Protein AF-A0A7J9Y4I8-F1 (afdb_monomer)

Nearest PDB structures (foldseek):
  4uig-assembly1_A  TM=9.750E-01  e=5.539E-05  Streptomyces lividans

Secondary structure (DSSP, 8-state):
-HHHHHHHTT--HHHHHHHHHHHHHHHHHHHHHHHHHHIIIIIHHHHHH-HHHHHHHHHHHHHHHHHHHH-

Solvent-accessible surface area (backbone atoms only — not comparable to full-atom values): 3979 Å² total; per-residue (Å²): 112,69,68,57,52,39,59,79,64,70,50,59,66,68,59,53,53,49,50,50,53,52,51,51,51,53,50,50,53,52,52,51,55,53,46,51,54,42,48,69,43,63,35,44,54,29,50,74,71,38,72,68,60,21,54,52,43,52,48,52,53,52,55,51,50,58,52,65,77,74,107

Radius of gyration: 18.14 Å; Cα contacts (8 Å, |Δi|>4): 26; chains: 1; bounding box: 37×18×48 Å

Mean predicted aligned error: 3.45 Å

Sequence (71 aa):
RGLQRMVDNDTYCIDILTQISAANRALQAVAVELLEGHLGHCVAEATAAGGEDARLKVKEASDAIARLVKS

Foldseek 3Di:
DVLVVCVVVVHDPVVSVVVVVVVLVVVLVVLVVVLVVLCVPVLVVQVVVDDPSNVVSVVVSVVSVVVSVVD

pLDDT: mean 95.62, std 3.76, range [73.0, 98.5]

Structure (mmCIF, N/CA/C/O backbone):
data_AF-A0A7J9Y4I8-F1
#
_entry.id   AF-A0A7J9Y4I8-F1
#
loop_
_atom_site.group_PDB
_atom_site.id
_atom_site.type_symbol
_atom_site.label_atom_id
_atom_site.label_alt_id
_atom_site.label_comp_id
_atom_site.label_asym_id
_atom_site.label_entity_id
_atom_site.label_seq_id
_atom_site.pdbx_PDB_ins_code
_atom_site.Cartn_x
_atom_site.Cartn_y
_atom_site.Cartn_z
_atom_site.occupancy
_atom_site.B_iso_or_equiv
_atom_site.auth_seq_id
_atom_site.auth_comp_id
_atom_site.auth_asym_id
_atom_site.auth_atom_id
_atom_site.pdbx_PDB_model_num
ATOM 1 N N . ARG A 1 1 ? -14.600 -8.116 7.865 1.00 81.12 1 ARG A N 1
ATOM 2 C CA . ARG A 1 1 ? -15.310 -8.954 8.869 1.00 81.12 1 ARG A CA 1
ATOM 3 C C . ARG A 1 1 ? -14.751 -8.809 10.293 1.00 81.12 1 ARG A C 1
ATOM 5 O O . ARG A 1 1 ? -15.559 -8.776 11.201 1.00 81.12 1 ARG A O 1
ATOM 12 N N . GLY A 1 2 ? -13.430 -8.708 10.520 1.00 94.38 2 GLY A N 1
ATOM 13 C CA . GLY A 1 2 ? -12.866 -8.498 11.873 1.00 94.38 2 GLY A CA 1
ATOM 14 C C . GLY A 1 2 ? -13.273 -7.166 12.518 1.00 94.38 2 GLY A C 1
ATOM 15 O O . GLY A 1 2 ? -13.962 -7.176 13.526 1.00 94.38 2 GLY A O 1
ATOM 16 N N . LEU A 1 3 ? -12.934 -6.042 11.877 1.00 96.38 3 LEU A N 1
ATOM 17 C CA . LEU A 1 3 ? -13.282 -4.691 12.351 1.00 96.38 3 LEU A CA 1
ATOM 18 C C . LEU A 1 3 ? -14.791 -4.475 12.505 1.00 96.38 3 LEU A C 1
ATOM 20 O O . LEU A 1 3 ? -15.234 -3.905 13.489 1.00 96.38 3 LEU A O 1
ATOM 24 N N . GLN A 1 4 ? -15.576 -4.987 11.555 1.00 97.19 4 GLN A N 1
ATOM 25 C CA . GLN A 1 4 ? -17.035 -4.883 11.586 1.00 97.19 4 GLN A CA 1
ATOM 26 C C . GLN A 1 4 ? -17.619 -5.513 12.859 1.00 97.19 4 GLN A C 1
ATOM 28 O O . GLN A 1 4 ? -18.369 -4.855 13.557 1.00 97.19 4 GLN A O 1
ATOM 33 N N . ARG A 1 5 ? -17.157 -6.713 13.248 1.00 98.00 5 ARG A N 1
ATOM 34 C CA 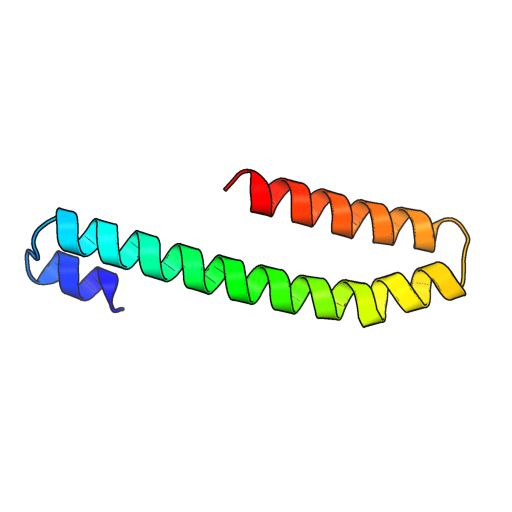. ARG A 1 5 ? -17.559 -7.326 14.525 1.00 98.00 5 ARG A CA 1
ATOM 35 C C . ARG A 1 5 ? -17.124 -6.524 15.749 1.00 98.00 5 ARG A C 1
ATOM 37 O O . ARG A 1 5 ? -17.812 -6.564 16.755 1.00 98.00 5 ARG A O 1
ATOM 44 N N . MET A 1 6 ? -15.974 -5.849 15.701 1.00 98.00 6 MET A N 1
ATOM 45 C CA . MET A 1 6 ? -15.536 -5.015 16.827 1.00 98.00 6 MET A CA 1
ATOM 46 C C . MET A 1 6 ? -16.480 -3.826 17.024 1.00 98.00 6 MET A C 1
ATOM 48 O O . MET A 1 6 ? -16.818 -3.511 18.159 1.00 98.00 6 MET A O 1
ATOM 52 N N . VAL A 1 7 ? -16.937 -3.217 15.925 1.00 97.75 7 VAL A N 1
ATOM 53 C CA . VAL A 1 7 ? -17.950 -2.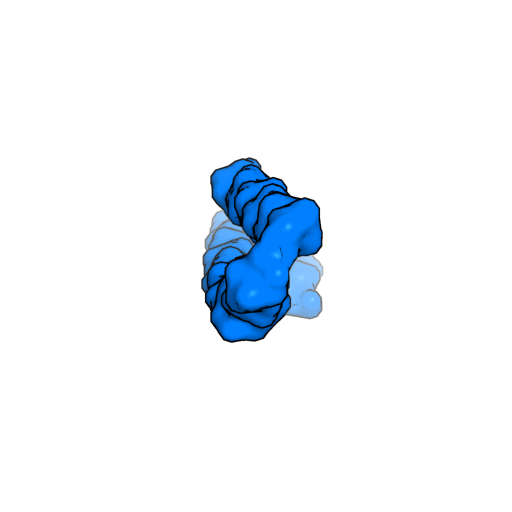153 15.948 1.00 97.75 7 VAL A CA 1
ATOM 54 C C . VAL A 1 7 ? -19.290 -2.693 16.444 1.00 97.75 7 VAL A C 1
ATOM 56 O O . VAL A 1 7 ? -19.851 -2.126 17.370 1.00 97.75 7 VAL A O 1
ATOM 59 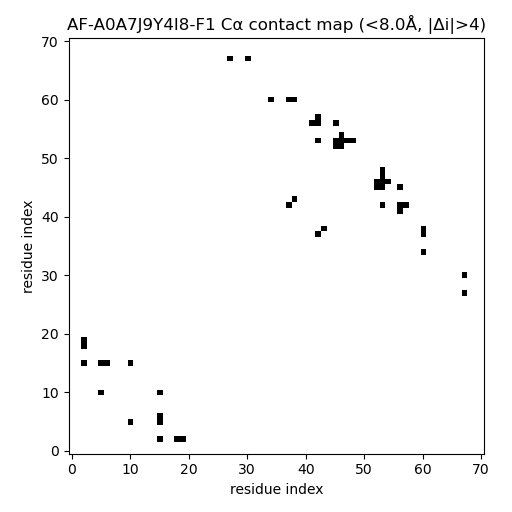N N . ASP A 1 8 ? -19.762 -3.814 15.891 1.00 98.25 8 ASP A N 1
ATOM 60 C CA . ASP A 1 8 ? -21.048 -4.419 16.273 1.00 98.25 8 ASP A CA 1
ATOM 61 C C . ASP A 1 8 ? -21.095 -4.832 17.760 1.00 98.25 8 ASP A C 1
ATOM 63 O O . ASP A 1 8 ? -22.167 -4.892 18.353 1.00 98.25 8 ASP A O 1
ATOM 67 N N . ASN A 1 9 ? -19.934 -5.117 18.361 1.00 98.06 9 ASN A N 1
ATOM 68 C CA . ASN A 1 9 ? -19.791 -5.503 19.766 1.00 98.06 9 ASN A CA 1
ATOM 69 C C . ASN A 1 9 ? -19.481 -4.320 20.708 1.00 98.06 9 ASN A C 1
ATOM 71 O O . ASN A 1 9 ? -19.063 -4.570 21.838 1.00 98.06 9 ASN A O 1
ATOM 75 N N . ASP A 1 10 ? -19.586 -3.067 20.249 1.00 97.12 10 ASP A N 1
ATOM 76 C CA . ASP A 1 10 ? -19.220 -1.866 21.023 1.00 97.12 10 ASP A CA 1
ATOM 77 C C . ASP A 1 10 ? -17.816 -1.964 21.661 1.00 97.12 10 ASP A C 1
ATOM 79 O O . ASP A 1 10 ? -17.570 -1.536 22.793 1.00 97.12 10 ASP A O 1
ATOM 83 N N . THR A 1 11 ? -16.863 -2.563 20.933 1.00 98.19 11 THR A N 1
ATOM 84 C CA . THR A 1 11 ? -15.469 -2.672 21.391 1.00 98.19 11 THR A CA 1
ATOM 85 C C . THR A 1 11 ? -14.886 -1.277 21.595 1.00 98.19 11 THR A C 1
ATOM 87 O O . THR A 1 11 ? -15.159 -0.359 20.820 1.00 98.19 11 THR A O 1
ATOM 90 N N . TYR A 1 12 ? -14.033 -1.118 22.609 1.00 98.50 12 TYR A N 1
ATOM 91 C CA . TYR A 1 12 ? -13.420 0.166 22.923 1.00 98.50 12 TYR A CA 1
ATOM 92 C C . TYR A 1 12 ? -12.727 0.783 21.699 1.00 98.50 12 TYR A C 1
ATOM 94 O O . TYR A 1 12 ? -11.932 0.137 21.011 1.00 98.50 12 TYR A O 1
ATOM 102 N N . CYS A 1 13 ? -13.017 2.058 21.431 1.00 98.38 13 CYS A N 1
ATOM 103 C CA . CYS A 1 13 ? -12.604 2.732 20.200 1.00 98.38 13 CYS A CA 1
ATOM 104 C C . CYS A 1 13 ? -11.088 2.669 19.954 1.00 98.38 13 CYS A C 1
ATOM 106 O O . CYS A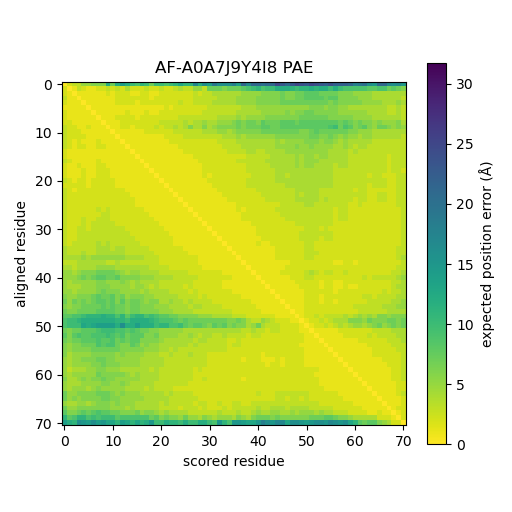 1 13 ? -10.655 2.543 18.809 1.00 98.38 13 CYS A O 1
ATOM 108 N N . ILE A 1 14 ? -10.272 2.724 21.012 1.00 98.31 14 ILE A N 1
ATOM 109 C CA . ILE A 1 14 ? -8.807 2.667 20.892 1.00 98.31 14 ILE A CA 1
ATOM 110 C C . ILE A 1 14 ? -8.329 1.295 20.399 1.00 98.31 14 ILE A C 1
ATOM 112 O O . ILE A 1 14 ? -7.380 1.224 19.615 1.00 98.31 14 ILE A O 1
ATOM 116 N N . ASP A 1 15 ? -9.014 0.212 20.763 1.00 98.25 15 ASP A N 1
ATOM 117 C CA . ASP A 1 15 ? -8.676 -1.133 20.290 1.00 98.25 15 ASP A CA 1
ATOM 118 C C . ASP A 1 15 ? -9.032 -1.291 18.808 1.00 98.25 15 ASP A C 1
ATOM 120 O O . ASP A 1 15 ? -8.267 -1.870 18.035 1.00 98.25 15 ASP A O 1
ATOM 124 N N . ILE A 1 16 ? -10.150 -0.696 18.374 1.00 98.38 16 ILE A N 1
ATOM 125 C CA . ILE A 1 16 ? -10.528 -0.638 16.955 1.00 98.38 16 ILE A CA 1
ATOM 126 C C . ILE A 1 16 ? -9.467 0.130 16.155 1.00 98.38 16 ILE A C 1
ATOM 128 O O . ILE A 1 16 ? -9.002 -0.364 15.127 1.00 98.38 16 ILE A O 1
ATOM 132 N N . LEU A 1 17 ? -9.032 1.302 16.632 1.00 98.19 17 LEU A N 1
ATOM 133 C CA . LEU A 1 17 ? -7.974 2.090 15.984 1.00 98.19 17 LEU A CA 1
ATOM 134 C C . LEU A 1 17 ? -6.632 1.344 15.939 1.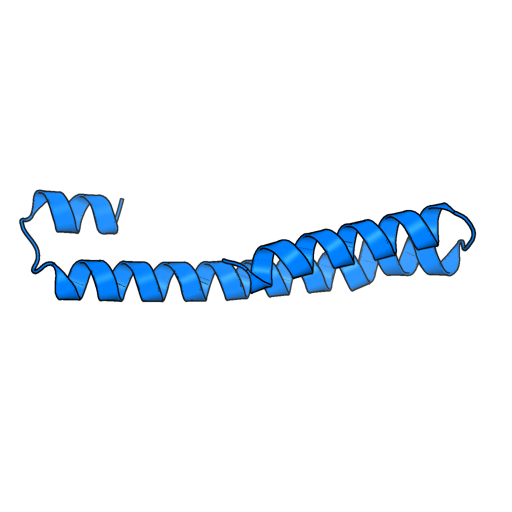00 98.19 17 LEU A C 1
ATOM 136 O O . LEU A 1 17 ? -5.910 1.4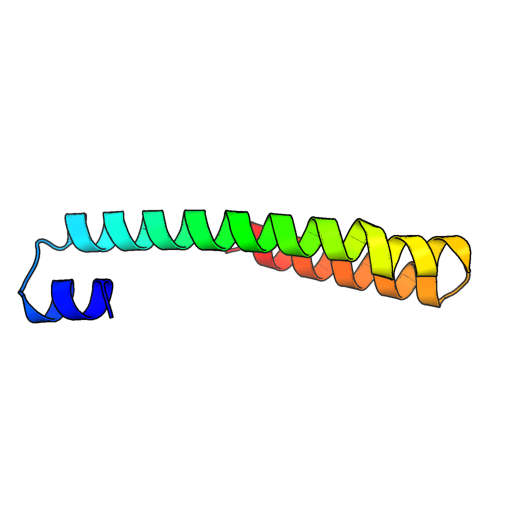12 14.938 1.00 98.19 17 LEU A O 1
ATOM 140 N N . THR A 1 18 ? -6.314 0.585 16.988 1.00 98.25 18 THR A N 1
ATOM 141 C CA . THR A 1 18 ? -5.129 -0.281 17.031 1.00 98.25 18 THR A CA 1
ATOM 142 C C . THR A 1 18 ? -5.218 -1.373 15.966 1.00 98.25 18 THR A C 1
ATOM 144 O O . THR A 1 18 ? -4.273 -1.570 15.199 1.00 98.25 18 THR A O 1
ATOM 147 N N . GLN A 1 19 ? -6.374 -2.029 15.838 1.00 98.00 19 GLN A N 1
ATOM 148 C CA . GLN A 1 19 ? -6.595 -3.057 14.823 1.00 98.00 19 GLN A CA 1
ATOM 149 C C . GLN A 1 19 ? -6.573 -2.490 13.395 1.00 98.00 19 GLN A C 1
ATOM 151 O O . GLN A 1 19 ? -6.043 -3.138 12.491 1.00 98.00 19 GLN A O 1
ATOM 156 N N . ILE A 1 20 ? -7.104 -1.282 13.177 1.00 97.69 20 ILE A N 1
ATOM 157 C CA . ILE A 1 20 ? -7.000 -0.571 11.892 1.00 97.69 20 ILE A CA 1
ATOM 158 C C . ILE A 1 20 ? -5.530 -0.315 11.556 1.00 97.69 20 ILE A C 1
ATOM 160 O O . ILE A 1 20 ? -5.085 -0.620 10.451 1.00 97.69 20 ILE A O 1
ATOM 164 N N . SER A 1 21 ? -4.755 0.181 12.519 1.00 97.38 21 SER A N 1
ATOM 165 C CA . SER A 1 21 ? -3.326 0.444 12.329 1.00 97.38 21 SER A CA 1
ATOM 166 C C . SER A 1 21 ? -2.549 -0.834 11.998 1.00 97.38 21 SER A C 1
ATOM 168 O O . SER A 1 21 ? -1.679 -0.820 11.128 1.00 97.38 21 SER A O 1
ATOM 170 N N . ALA A 1 22 ? -2.880 -1.954 12.646 1.00 97.56 22 ALA A N 1
ATOM 171 C CA . ALA A 1 22 ? -2.292 -3.257 12.343 1.00 97.56 22 ALA A CA 1
ATOM 172 C C . ALA A 1 22 ? -2.649 -3.736 10.926 1.00 97.56 22 ALA A C 1
ATOM 174 O O . ALA A 1 22 ? -1.772 -4.188 10.188 1.00 97.56 22 ALA A O 1
ATOM 175 N N . ALA A 1 23 ? -3.913 -3.588 10.519 1.00 97.12 23 ALA A N 1
ATOM 176 C CA . ALA A 1 23 ? -4.358 -3.932 9.172 1.00 97.12 23 ALA A CA 1
AT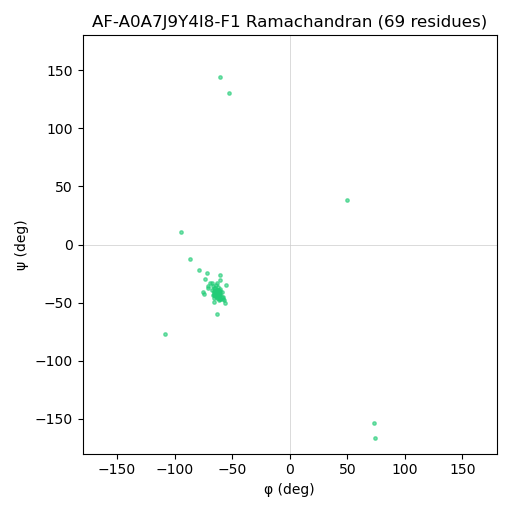OM 177 C C . ALA A 1 23 ? -3.652 -3.083 8.103 1.00 97.12 23 ALA A C 1
ATOM 179 O O . ALA A 1 23 ? -3.173 -3.631 7.114 1.00 97.12 23 ALA A O 1
ATOM 180 N N . ASN A 1 24 ? -3.512 -1.773 8.326 1.00 95.81 24 ASN A N 1
ATOM 181 C CA . ASN A 1 24 ? -2.799 -0.883 7.410 1.00 95.81 24 ASN A CA 1
ATOM 182 C C . ASN A 1 24 ? -1.331 -1.295 7.244 1.00 95.81 24 ASN A C 1
ATOM 184 O O . ASN A 1 24 ? -0.850 -1.374 6.118 1.00 95.81 24 ASN A O 1
ATOM 188 N N . ARG A 1 25 ? -0.635 -1.638 8.337 1.00 96.38 25 ARG A N 1
ATOM 189 C CA . ARG A 1 25 ? 0.754 -2.132 8.274 1.00 96.38 25 ARG A CA 1
ATOM 190 C C . ARG A 1 25 ? 0.874 -3.430 7.478 1.00 96.38 25 ARG A C 1
ATOM 192 O O . ARG A 1 25 ? 1.794 -3.573 6.680 1.00 96.38 25 ARG A O 1
ATOM 199 N N . ALA A 1 26 ? -0.059 -4.362 7.670 1.00 97.00 26 ALA A N 1
ATOM 200 C CA . ALA A 1 26 ? -0.080 -5.606 6.906 1.00 97.00 26 ALA A CA 1
ATOM 201 C C . ALA A 1 26 ? -0.311 -5.346 5.407 1.00 97.00 26 ALA A C 1
ATOM 203 O O . ALA A 1 26 ? 0.380 -5.918 4.570 1.00 97.00 26 ALA A O 1
ATOM 204 N N . LEU A 1 27 ? -1.233 -4.442 5.063 1.00 96.50 27 LEU A N 1
ATOM 205 C CA . LEU A 1 27 ? -1.483 -4.049 3.673 1.00 96.50 27 LEU A CA 1
ATOM 206 C C . LEU A 1 27 ? -0.273 -3.349 3.043 1.00 96.50 27 LEU A C 1
ATOM 208 O O . LEU A 1 27 ? 0.045 -3.621 1.890 1.00 96.50 27 LEU A O 1
ATOM 212 N N . GLN A 1 28 ? 0.425 -2.493 3.794 1.00 95.62 28 GLN A N 1
ATOM 213 C CA . GLN A 1 28 ? 1.666 -1.863 3.338 1.00 95.62 28 GLN A CA 1
ATOM 214 C C . GLN A 1 28 ? 2.752 -2.906 3.048 1.00 95.62 28 GLN A C 1
ATOM 216 O O . GLN A 1 28 ? 3.407 -2.816 2.014 1.00 95.62 28 GLN A O 1
ATOM 221 N N . ALA A 1 29 ? 2.910 -3.920 3.905 1.00 96.56 29 ALA A N 1
ATOM 222 C CA . ALA A 1 29 ? 3.864 -5.003 3.667 1.00 96.56 29 ALA A CA 1
ATOM 223 C C . ALA A 1 29 ? 3.550 -5.767 2.368 1.00 96.56 29 ALA A C 1
ATOM 225 O O . ALA A 1 29 ? 4.432 -5.941 1.531 1.00 96.56 29 ALA A O 1
ATOM 226 N N . VAL A 1 30 ? 2.281 -6.131 2.153 1.00 97.38 30 VAL A N 1
ATOM 227 C CA . VAL A 1 30 ? 1.836 -6.787 0.910 1.00 97.38 30 VAL A CA 1
ATOM 228 C C . VAL A 1 30 ? 2.061 -5.890 -0.310 1.00 97.38 30 VAL A C 1
ATOM 230 O O . VAL A 1 30 ? 2.483 -6.365 -1.360 1.00 97.38 30 VAL A O 1
ATOM 233 N N . ALA A 1 31 ? 1.808 -4.584 -0.195 1.00 96.25 31 ALA A N 1
ATOM 234 C CA . ALA A 1 31 ? 2.036 -3.645 -1.290 1.00 96.25 31 ALA A CA 1
ATOM 235 C C . ALA A 1 31 ? 3.519 -3.572 -1.696 1.00 96.25 31 ALA A C 1
ATOM 237 O O . ALA A 1 31 ? 3.817 -3.505 -2.887 1.00 96.25 31 ALA A O 1
ATOM 238 N N . VAL A 1 32 ? 4.439 -3.615 -0.726 1.00 95.69 32 VAL A N 1
ATOM 239 C CA . VAL A 1 32 ? 5.886 -3.655 -0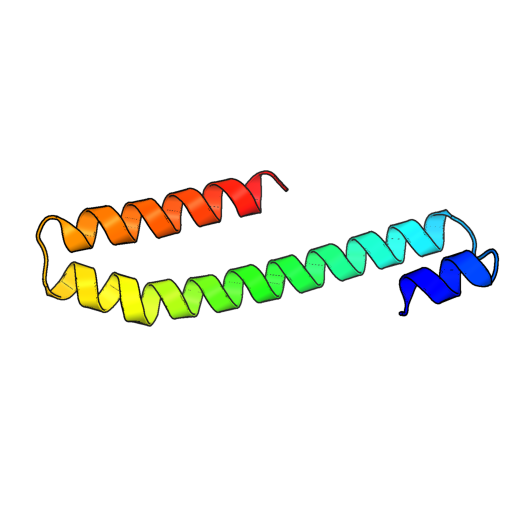.988 1.00 95.69 32 VAL A CA 1
ATOM 240 C C . VAL A 1 32 ? 6.288 -4.964 -1.669 1.00 95.69 32 VAL A C 1
ATOM 242 O O . VAL A 1 32 ? 7.021 -4.922 -2.652 1.00 95.69 32 VAL A O 1
ATOM 245 N N . GLU A 1 33 ? 5.768 -6.104 -1.216 1.00 97.44 33 GLU A N 1
ATOM 246 C CA . GLU A 1 33 ? 6.045 -7.414 -1.825 1.00 97.44 33 GLU A CA 1
ATOM 247 C C . GLU A 1 33 ? 5.565 -7.481 -3.288 1.00 97.44 33 GLU A C 1
ATOM 249 O O . GLU A 1 33 ? 6.292 -7.916 -4.183 1.00 97.44 33 GLU A O 1
ATOM 254 N N . LEU A 1 34 ? 4.362 -6.970 -3.569 1.00 97.06 34 LEU A N 1
ATOM 255 C CA . LEU A 1 34 ? 3.843 -6.880 -4.938 1.00 97.06 34 LEU A CA 1
ATOM 256 C C . LEU A 1 34 ? 4.686 -5.952 -5.819 1.00 97.06 34 LEU A C 1
ATOM 258 O O . LEU A 1 34 ? 4.908 -6.245 -6.997 1.00 97.06 34 LEU A O 1
ATOM 262 N N . LEU A 1 35 ? 5.151 -4.833 -5.260 1.00 96.50 35 LEU A N 1
ATOM 263 C CA . LEU A 1 35 ? 6.027 -3.909 -5.966 1.00 96.50 35 LEU A CA 1
ATOM 264 C C . LEU A 1 35 ? 7.372 -4.564 -6.297 1.00 96.50 35 LEU A C 1
ATOM 266 O O . LEU A 1 35 ? 7.845 -4.409 -7.418 1.00 96.50 35 LEU A O 1
ATOM 270 N N . GLU A 1 36 ? 7.967 -5.316 -5.371 1.00 96.88 36 GLU A N 1
ATOM 271 C CA . GLU A 1 36 ? 9.207 -6.058 -5.615 1.00 96.88 36 GLU A CA 1
ATOM 272 C C . GLU A 1 36 ? 9.052 -7.025 -6.798 1.00 96.88 36 GLU A C 1
ATOM 274 O O . GLU A 1 36 ? 9.853 -6.987 -7.735 1.00 96.88 36 GLU A O 1
ATOM 279 N N . GLY A 1 37 ? 7.965 -7.804 -6.828 1.00 97.25 37 GLY A N 1
ATOM 280 C CA . GLY A 1 37 ? 7.654 -8.675 -7.964 1.00 97.25 37 GLY A CA 1
ATOM 281 C C . GLY A 1 37 ? 7.465 -7.911 -9.282 1.00 97.25 37 GLY A C 1
ATOM 282 O O . GLY A 1 37 ? 7.942 -8.341 -10.333 1.00 97.25 37 GLY A O 1
ATOM 283 N N . HIS A 1 38 ? 6.814 -6.745 -9.247 1.00 96.75 38 HIS A N 1
ATOM 284 C CA . HIS A 1 38 ? 6.642 -5.900 -10.432 1.00 96.75 38 HIS A CA 1
ATOM 285 C C . HIS A 1 38 ? 7.974 -5.341 -10.957 1.00 96.75 38 HIS A C 1
ATOM 287 O O . HIS A 1 38 ? 8.199 -5.310 -12.171 1.00 96.75 38 HIS A O 1
ATOM 293 N N . LEU A 1 39 ? 8.865 -4.926 -10.052 1.00 96.56 39 LEU A N 1
ATOM 294 C CA . LEU A 1 39 ? 10.201 -4.450 -10.397 1.00 96.56 39 LEU A CA 1
ATOM 295 C C . LEU A 1 39 ? 11.053 -5.578 -11.001 1.00 96.56 39 LEU A C 1
ATOM 297 O O . LEU A 1 39 ? 11.715 -5.362 -12.016 1.00 96.56 39 LEU A O 1
ATOM 301 N N . GLY A 1 40 ? 10.998 -6.776 -10.413 1.00 96.69 40 GLY A N 1
ATOM 302 C CA . GLY A 1 40 ? 11.777 -7.941 -10.841 1.00 96.69 40 GLY A CA 1
ATOM 303 C C . GLY A 1 40 ? 11.326 -8.575 -12.159 1.00 96.69 40 GLY A C 1
ATOM 304 O O . GLY A 1 40 ? 12.140 -9.204 -12.828 1.00 96.69 40 GLY A O 1
ATOM 305 N N . HIS A 1 41 ? 10.062 -8.401 -12.553 1.00 95.69 41 HIS A N 1
ATOM 306 C CA . HIS A 1 41 ? 9.530 -8.939 -13.809 1.00 95.69 41 HIS A CA 1
ATOM 307 C C . HIS A 1 41 ? 9.289 -7.828 -14.835 1.00 95.69 41 HIS A C 1
ATOM 309 O O . HIS A 1 41 ? 10.094 -7.625 -15.739 1.00 95.69 41 HIS A O 1
ATOM 315 N N . CYS A 1 42 ? 8.211 -7.056 -14.679 1.00 96.50 42 CYS A N 1
ATOM 316 C CA . CYS A 1 42 ? 7.759 -6.118 -15.706 1.00 96.50 42 CYS A CA 1
ATOM 317 C C . CYS A 1 42 ? 8.762 -4.989 -15.976 1.00 96.50 42 CYS A C 1
ATOM 319 O O . CYS A 1 42 ? 8.982 -4.623 -17.130 1.00 96.50 42 CYS A O 1
ATOM 321 N N . VAL A 1 43 ? 9.354 -4.409 -14.927 1.00 96.31 43 VAL A N 1
ATOM 322 C CA . VAL A 1 43 ? 10.323 -3.314 -15.100 1.00 96.31 43 VAL A CA 1
ATOM 323 C C . VAL A 1 43 ? 11.663 -3.848 -15.596 1.00 96.31 43 VAL A C 1
ATOM 325 O O . VAL A 1 43 ? 12.251 -3.230 -16.483 1.00 96.31 43 VAL A O 1
ATOM 328 N N . ALA A 1 44 ? 12.127 -4.991 -15.084 1.00 96.88 44 ALA A N 1
ATOM 329 C CA . ALA A 1 44 ? 13.364 -5.628 -15.532 1.00 96.88 44 ALA A CA 1
ATOM 330 C C . ALA A 1 44 ? 13.308 -6.015 -17.021 1.00 96.88 44 ALA A C 1
ATOM 332 O O . ALA A 1 44 ? 14.227 -5.696 -17.774 1.00 96.88 44 ALA A O 1
ATOM 333 N N . GLU A 1 45 ? 12.206 -6.618 -17.476 1.00 96.19 45 GLU A N 1
ATOM 334 C CA . GLU A 1 45 ? 11.989 -6.949 -18.891 1.00 96.19 45 GLU A CA 1
ATOM 335 C C . GLU A 1 45 ? 11.952 -5.692 -19.770 1.00 96.19 45 GLU A C 1
ATOM 337 O O . GLU A 1 45 ? 12.633 -5.623 -20.795 1.00 96.19 45 GLU A O 1
ATOM 342 N N . ALA A 1 46 ? 11.211 -4.661 -19.350 1.00 95.56 46 ALA A N 1
ATOM 343 C CA . ALA A 1 46 ? 11.108 -3.415 -20.104 1.00 95.56 46 ALA A CA 1
ATOM 344 C C . ALA A 1 46 ? 12.450 -2.675 -20.192 1.00 95.56 46 ALA A C 1
ATOM 346 O O . ALA A 1 46 ? 12.808 -2.159 -21.248 1.00 95.56 46 ALA A O 1
ATOM 347 N N . THR A 1 47 ? 13.229 -2.642 -19.106 1.00 94.56 47 THR A N 1
ATOM 348 C CA . THR A 1 47 ? 14.566 -2.026 -19.116 1.00 94.56 47 THR A CA 1
ATOM 349 C C . THR A 1 47 ? 15.571 -2.818 -19.946 1.00 94.56 47 THR A C 1
ATOM 351 O O . THR A 1 47 ? 16.403 -2.194 -20.602 1.00 94.56 47 THR A O 1
ATOM 354 N N . ALA A 1 48 ? 15.468 -4.150 -19.995 1.00 95.38 48 ALA A N 1
ATOM 355 C CA . ALA A 1 48 ? 16.274 -4.977 -20.893 1.00 95.38 48 ALA A CA 1
ATOM 356 C C . ALA A 1 48 ? 15.959 -4.718 -22.380 1.00 95.38 48 ALA A C 1
ATOM 358 O O . ALA A 1 48 ? 16.875 -4.704 -23.202 1.00 95.38 48 ALA A O 1
ATOM 359 N N . ALA A 1 49 ? 14.688 -4.476 -22.725 1.00 93.31 49 ALA A N 1
ATOM 360 C CA . ALA A 1 49 ? 14.271 -4.097 -24.080 1.00 93.31 49 ALA A CA 1
ATOM 361 C C . ALA A 1 49 ? 14.644 -2.643 -24.441 1.00 93.31 49 ALA A C 1
ATOM 363 O O . ALA A 1 49 ? 14.913 -2.332 -25.603 1.00 93.31 49 ALA A O 1
ATOM 364 N N . GLY A 1 50 ? 14.700 -1.759 -23.442 1.00 93.31 50 GLY A N 1
ATOM 365 C CA . GLY A 1 50 ? 15.053 -0.352 -23.599 1.00 93.31 50 GLY A CA 1
ATOM 366 C C . GLY A 1 50 ? 13.946 0.498 -24.233 1.00 93.31 50 GLY A C 1
ATOM 367 O O . GLY A 1 50 ? 12.787 0.104 -24.335 1.00 93.31 50 GLY A O 1
ATOM 368 N N . GLY A 1 51 ? 14.305 1.715 -24.646 1.00 94.81 51 GLY A N 1
ATOM 369 C CA . GLY A 1 51 ? 13.384 2.628 -25.327 1.00 94.81 51 GLY A CA 1
ATOM 370 C C . GLY A 1 51 ? 12.325 3.261 -24.416 1.00 94.81 51 GLY A C 1
ATOM 371 O O . GLY A 1 51 ? 12.547 3.482 -23.224 1.00 94.81 51 GLY A O 1
ATOM 372 N N . GLU A 1 52 ? 11.188 3.619 -25.012 1.00 94.69 52 GLU A N 1
ATOM 373 C CA . GLU A 1 52 ? 10.117 4.353 -24.327 1.00 94.69 52 GLU A CA 1
ATOM 374 C C . GLU A 1 52 ? 9.378 3.485 -23.300 1.00 94.69 52 GLU A C 1
ATOM 376 O O . GLU A 1 52 ? 9.064 3.957 -22.208 1.00 94.69 52 GLU A O 1
ATOM 381 N N . ASP A 1 53 ? 9.199 2.194 -23.585 1.00 92.75 53 ASP A N 1
ATOM 382 C CA . ASP A 1 53 ? 8.524 1.258 -22.680 1.00 92.75 53 ASP A CA 1
ATOM 383 C C . ASP A 1 53 ? 9.248 1.133 -21.334 1.00 92.75 53 ASP A C 1
ATOM 385 O O . ASP A 1 53 ? 8.607 1.120 -20.279 1.00 92.75 53 ASP A O 1
ATOM 389 N N . ALA A 1 54 ? 10.587 1.146 -21.344 1.00 95.50 54 ALA A N 1
ATOM 390 C CA . ALA A 1 54 ? 11.395 1.185 -20.128 1.00 95.50 54 ALA A CA 1
ATOM 391 C C . ALA A 1 54 ? 11.072 2.418 -19.267 1.00 95.50 54 ALA A C 1
ATOM 393 O O . ALA A 1 54 ? 10.860 2.307 -18.057 1.00 95.50 54 ALA A O 1
ATOM 394 N N . ARG A 1 55 ? 10.992 3.605 -19.885 1.00 95.06 55 ARG A N 1
ATOM 395 C CA . ARG A 1 55 ? 10.665 4.852 -19.176 1.00 95.06 55 ARG A CA 1
ATOM 396 C C . ARG A 1 55 ? 9.245 4.841 -18.631 1.00 95.06 55 ARG A C 1
ATOM 398 O O . ARG A 1 55 ? 9.039 5.254 -17.489 1.00 95.06 55 ARG A O 1
ATOM 405 N N . LEU A 1 56 ? 8.285 4.358 -19.416 1.00 96.31 56 LEU A N 1
ATOM 406 C CA . LEU A 1 56 ? 6.887 4.272 -19.002 1.00 96.31 56 LEU A CA 1
ATOM 407 C C . LEU A 1 56 ? 6.722 3.344 -17.794 1.00 96.31 56 LEU A C 1
ATOM 409 O O . LEU A 1 56 ? 6.073 3.731 -16.823 1.00 96.31 56 LEU A O 1
ATOM 413 N N . LYS A 1 57 ? 7.370 2.173 -17.803 1.00 96.00 57 LYS A N 1
ATOM 414 C CA . LYS A 1 57 ? 7.299 1.206 -16.697 1.00 96.00 57 LYS A CA 1
ATOM 415 C C . LYS A 1 57 ? 7.974 1.701 -15.420 1.00 96.00 57 LYS A C 1
ATOM 417 O O . LYS A 1 57 ? 7.419 1.551 -14.333 1.00 96.00 57 LYS A O 1
ATOM 422 N N . VAL A 1 58 ? 9.117 2.376 -15.534 1.00 96.38 58 VAL A N 1
ATOM 423 C CA . VAL A 1 58 ? 9.768 3.018 -14.378 1.00 96.38 58 VAL A CA 1
ATOM 424 C C . VAL A 1 58 ? 8.899 4.140 -13.802 1.00 96.38 58 VAL A C 1
ATOM 426 O O . VAL A 1 58 ? 8.768 4.262 -12.579 1.00 96.38 58 VAL A O 1
ATOM 429 N N . LYS A 1 59 ? 8.271 4.954 -14.659 1.00 96.75 59 LYS A N 1
ATOM 430 C CA . LYS A 1 59 ? 7.362 6.017 -14.217 1.00 96.75 59 LYS A CA 1
ATOM 431 C C . LYS A 1 59 ? 6.131 5.446 -13.510 1.00 96.75 59 LYS A C 1
ATOM 433 O O . LYS A 1 59 ? 5.763 5.951 -12.454 1.00 96.75 59 LYS A O 1
ATOM 438 N N . GLU A 1 60 ? 5.527 4.392 -14.053 1.00 96.19 60 GLU A N 1
ATOM 439 C CA . GLU A 1 60 ? 4.386 3.694 -13.447 1.00 96.19 60 GLU A CA 1
ATOM 440 C C . GLU A 1 60 ? 4.711 3.207 -12.027 1.00 96.19 60 GLU A C 1
ATOM 442 O O . GLU A 1 60 ? 3.981 3.526 -11.083 1.00 96.19 60 GLU A O 1
ATOM 447 N N . ALA A 1 61 ? 5.843 2.515 -11.858 1.00 96.25 61 ALA A N 1
ATOM 448 C CA . ALA A 1 61 ? 6.309 2.053 -10.552 1.00 96.25 61 ALA A CA 1
ATOM 449 C C . ALA A 1 61 ? 6.564 3.224 -9.583 1.00 96.25 61 ALA A C 1
ATOM 451 O O . ALA A 1 61 ? 6.154 3.178 -8.422 1.00 96.25 61 ALA A O 1
ATOM 452 N N . SER A 1 62 ? 7.175 4.310 -10.066 1.00 96.31 62 SER A N 1
ATOM 453 C CA . SER A 1 62 ? 7.447 5.510 -9.258 1.00 96.31 62 SER A CA 1
ATOM 454 C C . SER A 1 62 ? 6.158 6.195 -8.789 1.00 96.31 62 SER A C 1
ATOM 456 O O . SER A 1 62 ? 6.041 6.584 -7.626 1.00 96.31 62 SER A O 1
ATOM 458 N N . ASP A 1 63 ? 5.156 6.290 -9.667 1.00 96.62 63 ASP A N 1
ATOM 459 C CA . ASP A 1 63 ? 3.840 6.843 -9.342 1.00 96.62 63 ASP A CA 1
ATOM 460 C C . ASP A 1 63 ? 3.095 5.953 -8.328 1.00 96.62 63 ASP A C 1
ATOM 462 O O . ASP A 1 63 ? 2.375 6.460 -7.464 1.00 96.62 63 ASP A O 1
ATOM 466 N N . ALA A 1 64 ? 3.252 4.626 -8.403 1.00 94.44 64 ALA A N 1
ATOM 467 C CA . ALA A 1 64 ? 2.687 3.693 -7.426 1.00 94.44 64 ALA A CA 1
ATOM 468 C C . ALA A 1 64 ? 3.326 3.861 -6.036 1.00 94.44 64 ALA A C 1
ATOM 470 O O . ALA A 1 64 ? 2.603 4.006 -5.047 1.00 94.44 64 ALA A O 1
ATOM 471 N N . ILE A 1 65 ? 4.659 3.952 -5.964 1.00 93.75 65 ILE A N 1
ATOM 472 C CA . ILE A 1 65 ? 5.395 4.226 -4.717 1.00 93.75 65 ILE A CA 1
ATOM 473 C C . ILE A 1 65 ? 4.948 5.558 -4.107 1.00 93.75 65 ILE A C 1
ATOM 475 O O . ILE A 1 65 ? 4.669 5.636 -2.911 1.00 93.75 65 ILE A O 1
ATOM 479 N N . ALA A 1 66 ? 4.821 6.607 -4.924 1.00 94.94 66 ALA A N 1
ATOM 480 C CA . ALA A 1 66 ? 4.412 7.925 -4.449 1.00 94.94 66 ALA A CA 1
ATOM 481 C C . ALA A 1 66 ? 3.014 7.924 -3.805 1.00 94.94 66 ALA A C 1
ATOM 483 O O . ALA A 1 66 ? 2.760 8.727 -2.907 1.00 94.94 66 ALA A O 1
ATOM 484 N N . ARG A 1 67 ? 2.105 7.044 -4.247 1.00 93.19 67 ARG A N 1
ATOM 485 C CA . ARG A 1 67 ? 0.789 6.860 -3.614 1.00 93.19 67 ARG A CA 1
ATOM 486 C C . ARG A 1 67 ? 0.908 6.098 -2.295 1.00 93.19 67 ARG A C 1
ATOM 488 O O . ARG A 1 67 ? 0.302 6.528 -1.323 1.00 93.19 67 ARG A O 1
ATOM 495 N N . LEU A 1 68 ? 1.723 5.042 -2.253 1.00 90.8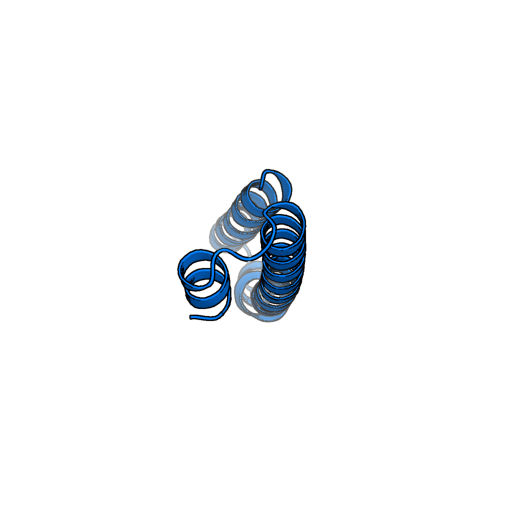8 68 LEU A N 1
ATOM 496 C CA . LEU A 1 68 ? 1.935 4.211 -1.061 1.00 90.88 68 LEU A CA 1
ATOM 497 C C . LEU A 1 68 ? 2.583 4.977 0.106 1.00 90.88 68 LEU A C 1
ATOM 499 O O . LEU A 1 68 ? 2.266 4.726 1.261 1.00 90.88 68 LEU A O 1
ATOM 503 N N . VAL A 1 69 ? 3.483 5.921 -0.182 1.00 90.31 69 VAL A N 1
ATOM 504 C CA . VAL A 1 69 ? 4.152 6.732 0.856 1.00 90.31 69 VAL A CA 1
ATOM 505 C C . VAL A 1 69 ? 3.258 7.863 1.382 1.00 90.31 69 VAL A C 1
ATOM 507 O O . VAL A 1 69 ? 3.482 8.370 2.477 1.00 90.31 69 VAL A O 1
ATOM 510 N N . LYS A 1 70 ? 2.251 8.289 0.609 1.00 88.25 70 LYS A N 1
ATOM 511 C CA . LYS A 1 70 ? 1.326 9.368 1.001 1.00 88.25 70 LYS A CA 1
ATOM 512 C C . LYS A 1 70 ? 0.123 8.886 1.818 1.00 88.25 70 LYS A C 1
ATOM 514 O O . LYS A 1 70 ? -0.597 9.731 2.345 1.00 88.25 70 LYS A O 1
ATOM 519 N N . SER A 1 71 ? -0.112 7.576 1.869 1.00 73.00 71 SER A N 1
ATOM 520 C CA . SER A 1 71 ? -1.177 6.914 2.637 1.00 73.00 71 SER A CA 1
ATOM 521 C C . SER A 1 71 ? -0.733 6.539 4.041 1.00 73.00 71 SER A C 1
ATOM 523 O O . SER A 1 71 ? -1.533 6.765 4.972 1.00 73.00 71 SER A O 1
#